Protein AF-A0AAU9N8V1-F1 (afdb_monomer_lite)

Structure (mmCIF, N/CA/C/O backbone):
data_AF-A0AAU9N8V1-F1
#
_entry.id   AF-A0AAU9N8V1-F1
#
loop_
_atom_site.group_PDB
_atom_site.id
_atom_site.type_symbol
_atom_site.label_atom_id
_atom_site.label_alt_id
_atom_site.label_comp_id
_atom_site.label_asym_id
_atom_site.label_entity_id
_atom_site.label_seq_id
_atom_site.pdbx_PDB_ins_code
_atom_site.Cartn_x
_atom_site.Cartn_y
_atom_site.Cartn_z
_atom_site.occupancy
_atom_site.B_iso_or_equiv
_atom_site.auth_seq_id
_atom_site.auth_comp_id
_atom_site.auth_asym_id
_atom_site.auth_atom_id
_atom_site.pdbx_PDB_model_num
ATOM 1 N N . MET A 1 1 ? -15.237 7.801 19.801 1.00 72.75 1 MET A N 1
ATOM 2 C CA . MET A 1 1 ? -15.009 6.471 19.192 1.00 72.75 1 MET A CA 1
ATOM 3 C C . MET A 1 1 ? -13.848 5.723 19.853 1.00 72.75 1 MET A C 1
ATOM 5 O O . MET A 1 1 ? -14.133 4.866 20.670 1.00 72.75 1 MET A O 1
ATOM 9 N N . ILE A 1 2 ? -12.569 6.076 19.633 1.00 84.31 2 ILE A N 1
ATOM 10 C CA . ILE A 1 2 ? -11.432 5.323 20.224 1.00 84.31 2 ILE A CA 1
ATOM 11 C C . ILE A 1 2 ? -11.427 5.310 21.767 1.00 84.31 2 ILE A C 1
ATOM 13 O O . ILE A 1 2 ? -11.087 4.303 22.377 1.00 84.31 2 ILE A O 1
ATOM 17 N N . LYS A 1 3 ? -11.853 6.411 22.407 1.00 88.19 3 LYS A N 1
ATOM 18 C CA . LYS A 1 3 ? -11.945 6.519 23.875 1.00 88.19 3 LYS A CA 1
ATOM 19 C C . LYS A 1 3 ? -12.946 5.534 24.483 1.00 88.19 3 LYS A C 1
ATOM 21 O O . LYS A 1 3 ? -12.700 5.045 25.574 1.00 88.19 3 LYS A O 1
ATOM 26 N N . GLU A 1 4 ? -14.030 5.228 23.776 1.00 91.50 4 GLU A N 1
ATOM 27 C CA . GLU A 1 4 ? -15.047 4.283 24.253 1.00 91.50 4 GLU A CA 1
ATOM 28 C C . GLU A 1 4 ? -14.602 2.834 24.053 1.00 91.50 4 GLU A C 1
ATOM 30 O O . GLU A 1 4 ? -14.812 2.000 24.925 1.00 91.50 4 GLU A O 1
ATOM 35 N N . ILE A 1 5 ? -13.896 2.549 22.955 1.00 92.12 5 ILE A N 1
ATOM 36 C CA . ILE A 1 5 ? -13.318 1.224 22.686 1.00 92.12 5 ILE A CA 1
ATOM 37 C C . ILE A 1 5 ? -12.296 0.850 23.771 1.00 92.12 5 ILE A C 1
ATOM 39 O O . ILE A 1 5 ? -12.266 -0.286 24.232 1.00 92.12 5 ILE A O 1
ATOM 43 N N . ARG A 1 6 ? -11.515 1.827 24.255 1.00 92.19 6 ARG A N 1
ATOM 44 C CA . ARG A 1 6 ? -10.516 1.626 25.319 1.00 92.19 6 ARG A CA 1
ATOM 45 C C . ARG A 1 6 ? -11.086 1.288 26.697 1.00 92.19 6 ARG A C 1
ATOM 47 O O . ARG A 1 6 ? -10.332 0.838 27.550 1.00 92.19 6 ARG A O 1
ATOM 54 N N . LYS A 1 7 ? -12.381 1.511 26.930 1.00 95.75 7 LYS A N 1
ATOM 55 C CA . LYS A 1 7 ? -13.043 1.161 28.200 1.00 95.75 7 LYS A CA 1
ATOM 56 C C . LYS A 1 7 ? -13.488 -0.303 28.245 1.00 95.75 7 LYS A C 1
ATOM 58 O O . LYS A 1 7 ? -13.952 -0.764 29.282 1.00 95.75 7 LYS A O 1
ATOM 63 N N . LYS A 1 8 ? -13.403 -1.019 27.120 1.00 93.38 8 LYS A N 1
ATOM 64 C CA . LYS A 1 8 ? -13.840 -2.411 27.000 1.00 93.38 8 LYS A CA 1
ATOM 65 C C . LYS A 1 8 ? -12.745 -3.371 27.476 1.00 93.38 8 LYS A C 1
ATOM 67 O O . LYS A 1 8 ? -11.570 -2.997 27.472 1.00 93.38 8 LYS A O 1
ATOM 72 N N . PRO A 1 9 ? -13.103 -4.616 27.844 1.00 97.75 9 PRO A N 1
ATOM 73 C CA . PRO A 1 9 ? -12.123 -5.661 28.117 1.00 97.75 9 PRO A CA 1
ATOM 74 C C . PRO A 1 9 ? -11.102 -5.785 26.983 1.00 97.75 9 PRO A C 1
ATOM 76 O O . PRO A 1 9 ? -11.443 -5.585 25.816 1.00 97.75 9 PRO A O 1
ATOM 79 N N . LEU A 1 10 ? -9.860 -6.139 27.329 1.00 96.44 10 LEU A N 1
ATOM 80 C CA . LEU A 1 10 ? -8.716 -6.129 26.410 1.00 96.44 10 LEU A CA 1
ATOM 81 C C . LEU A 1 10 ? -9.009 -6.842 25.083 1.00 96.44 10 LEU A C 1
ATOM 83 O O . LEU A 1 10 ? -8.753 -6.283 24.020 1.00 96.44 10 LEU A O 1
ATOM 87 N N . LEU A 1 11 ? -9.599 -8.039 25.145 1.00 97.75 11 LEU A N 1
ATOM 88 C CA . LEU A 1 11 ? -9.917 -8.825 23.954 1.00 97.75 11 LEU A CA 1
ATOM 89 C C . LEU A 1 11 ? -10.934 -8.112 23.047 1.00 97.75 11 LEU A C 1
ATOM 91 O O . LEU A 1 11 ? -10.700 -7.967 21.850 1.00 97.75 11 LEU A O 1
ATOM 95 N N . THR A 1 12 ? -12.026 -7.602 23.619 1.00 97.06 12 THR A N 1
ATOM 96 C CA . THR A 1 12 ? -13.062 -6.863 22.881 1.00 97.06 12 THR A CA 1
ATOM 97 C C . THR A 1 12 ? -12.522 -5.557 22.298 1.00 97.06 12 THR A C 1
ATOM 99 O O . THR A 1 12 ? -12.824 -5.213 21.158 1.00 97.06 12 THR A O 1
ATOM 102 N N . MET A 1 13 ? -11.695 -4.836 23.058 1.00 97.12 13 MET A N 1
ATOM 103 C CA . MET A 1 13 ? -11.033 -3.613 22.604 1.00 97.12 13 MET A CA 1
ATOM 104 C C . MET A 1 13 ? -10.154 -3.884 21.376 1.00 97.12 13 MET A C 1
ATOM 106 O O . MET A 1 13 ? -10.231 -3.143 20.396 1.00 97.12 13 MET A O 1
ATOM 110 N N . LEU A 1 14 ? -9.321 -4.928 21.422 1.00 97.12 14 LEU A N 1
ATOM 111 C CA . LEU A 1 14 ? -8.422 -5.279 20.320 1.00 97.12 14 LEU A CA 1
ATOM 112 C C . LEU A 1 14 ? -9.196 -5.690 19.067 1.00 97.12 14 LEU A C 1
ATOM 114 O O . LEU A 1 14 ? -8.862 -5.232 17.974 1.00 97.12 14 LEU A O 1
ATOM 118 N N . GLU A 1 15 ? -10.256 -6.482 19.223 1.00 97.12 15 GLU A N 1
ATOM 119 C CA . GLU A 1 15 ? -11.069 -6.916 18.087 1.00 97.12 15 GLU A CA 1
ATOM 120 C C . GLU A 1 15 ? -11.808 -5.742 17.429 1.00 97.12 15 GLU A C 1
ATOM 122 O O . GLU A 1 15 ? -11.831 -5.613 16.205 1.00 97.12 15 GLU A O 1
ATOM 127 N N . GLU A 1 16 ? -12.333 -4.804 18.218 1.00 96.25 16 GLU A N 1
ATOM 128 C CA . GLU A 1 16 ? -12.962 -3.602 17.668 1.00 96.25 16 GLU A CA 1
ATOM 129 C C . GLU A 1 16 ? -11.964 -2.674 16.970 1.00 96.25 16 GLU A C 1
ATOM 131 O O . GLU A 1 16 ? -12.286 -2.108 15.921 1.00 96.25 16 GLU A O 1
ATOM 136 N N . ILE A 1 17 ? -10.742 -2.538 17.499 1.00 95.56 17 ILE A N 1
ATOM 137 C CA . ILE A 1 17 ? -9.666 -1.803 16.821 1.00 95.56 17 ILE A CA 1
ATOM 138 C C . ILE A 1 17 ? -9.321 -2.485 15.494 1.00 95.56 17 ILE A C 1
ATOM 140 O O . ILE A 1 17 ? -9.202 -1.793 14.480 1.00 95.56 17 ILE A O 1
ATOM 144 N N . ARG A 1 18 ? -9.212 -3.820 15.472 1.00 96.31 18 ARG A N 1
ATOM 145 C CA . ARG A 1 18 ? -8.947 -4.598 14.254 1.00 96.31 18 ARG A CA 1
ATOM 146 C C . ARG A 1 18 ? -10.000 -4.316 13.186 1.00 96.31 18 ARG A C 1
ATOM 148 O O . ARG A 1 18 ? -9.649 -3.908 12.081 1.00 96.31 18 ARG A O 1
ATOM 155 N N . ILE A 1 19 ? -11.282 -4.441 13.532 1.00 96.00 19 ILE A N 1
ATOM 156 C CA . ILE A 1 19 ? -12.402 -4.181 12.614 1.00 96.00 19 ILE A CA 1
ATOM 157 C C . ILE A 1 19 ? -12.381 -2.731 12.115 1.00 96.00 19 ILE A C 1
ATOM 159 O O . ILE A 1 19 ? -12.594 -2.479 10.927 1.00 96.00 19 ILE A O 1
ATOM 163 N N . LEU A 1 20 ? -12.113 -1.767 12.998 1.00 95.00 20 LEU A N 1
ATOM 164 C CA . LEU A 1 20 ? -12.042 -0.352 12.640 1.00 95.00 20 LEU A CA 1
ATOM 165 C C . LEU A 1 20 ? -10.925 -0.087 11.626 1.00 95.00 20 LEU A C 1
ATOM 167 O O . LEU A 1 20 ? -11.154 0.611 10.637 1.00 95.00 20 LEU A O 1
ATOM 171 N N . LEU A 1 21 ? -9.741 -0.664 11.842 1.00 95.75 21 LEU A N 1
ATOM 172 C CA . LEU A 1 21 ? -8.620 -0.550 10.911 1.00 95.75 21 LEU A CA 1
ATOM 173 C C . LEU A 1 21 ? -8.931 -1.223 9.575 1.00 95.75 21 LEU A C 1
ATOM 175 O O . LEU A 1 21 ? -8.723 -0.603 8.537 1.00 95.75 21 LEU A O 1
ATOM 179 N N . MET A 1 22 ? -9.503 -2.430 9.586 1.00 97.38 22 MET A N 1
ATOM 180 C CA . MET A 1 22 ? -9.900 -3.132 8.361 1.00 97.38 22 MET A CA 1
ATOM 181 C C . MET A 1 22 ? -10.889 -2.307 7.530 1.00 97.38 22 MET A C 1
ATOM 183 O O . MET A 1 22 ? -10.673 -2.109 6.337 1.00 97.38 22 MET A O 1
ATOM 187 N N . LYS A 1 23 ? -11.936 -1.755 8.159 1.00 97.00 23 LYS A N 1
ATOM 188 C CA . LYS A 1 23 ? -12.903 -0.880 7.476 1.00 97.00 23 LYS A CA 1
ATOM 189 C C . LYS A 1 23 ? -12.233 0.375 6.931 1.00 97.00 23 LYS A C 1
ATOM 191 O O . LYS A 1 23 ? -12.469 0.750 5.785 1.00 97.00 23 LYS A O 1
ATOM 196 N N . ARG A 1 24 ? -11.378 1.018 7.731 1.00 96.50 24 ARG A N 1
ATOM 197 C CA . ARG A 1 24 ? -10.637 2.208 7.305 1.00 96.50 24 ARG A CA 1
ATOM 198 C C . ARG A 1 24 ? -9.7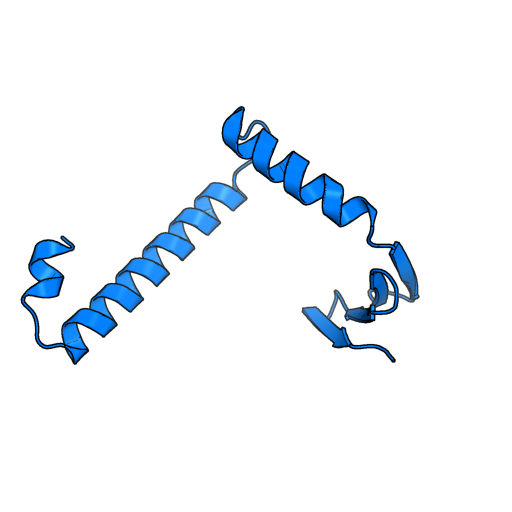82 1.915 6.075 1.00 96.50 24 ARG A C 1
ATOM 200 O O . ARG A 1 24 ? -9.862 2.674 5.115 1.00 96.50 24 ARG A O 1
ATOM 207 N N . PHE A 1 25 ? -9.005 0.836 6.091 1.00 96.31 25 PHE A N 1
ATOM 208 C CA . PHE A 1 25 ? -8.152 0.456 4.967 1.00 96.31 25 PHE A CA 1
ATOM 209 C C . PHE A 1 25 ? -8.961 0.106 3.726 1.00 96.31 25 PHE A C 1
ATOM 211 O O . PHE A 1 25 ? -8.612 0.556 2.640 1.00 96.31 25 PHE A O 1
ATOM 218 N N . TYR A 1 26 ? -10.074 -0.608 3.884 1.00 96.94 26 TYR A N 1
ATOM 219 C CA . TYR A 1 26 ? -10.979 -0.901 2.779 1.00 96.94 26 TYR A CA 1
ATOM 220 C C . TYR A 1 26 ? -11.502 0.379 2.111 1.00 96.94 26 TYR A C 1
ATOM 222 O O . TYR A 1 26 ? -11.369 0.546 0.900 1.00 96.94 26 TYR A O 1
ATOM 230 N N . HIS A 1 27 ? -12.029 1.324 2.896 1.00 96.31 27 HIS A N 1
ATOM 231 C CA . HIS A 1 27 ? -12.521 2.595 2.361 1.00 96.31 27 HIS A CA 1
ATOM 232 C C . HIS A 1 27 ? -11.404 3.439 1.741 1.00 96.31 27 HIS A C 1
ATOM 234 O O . HIS A 1 27 ? -11.584 3.981 0.656 1.00 96.31 27 HIS A O 1
ATOM 240 N N . GLN A 1 28 ? -10.239 3.524 2.389 1.00 93.62 28 GLN A N 1
ATOM 241 C CA . GLN A 1 28 ? -9.088 4.237 1.831 1.00 93.62 28 GLN A CA 1
ATOM 242 C C . GLN A 1 28 ? -8.633 3.624 0.503 1.00 93.62 28 GLN A C 1
ATOM 244 O O . GLN A 1 28 ? -8.367 4.366 -0.436 1.00 93.62 28 GLN A O 1
ATOM 249 N N . GLY A 1 29 ? -8.594 2.293 0.400 1.00 92.06 29 GLY A N 1
ATOM 250 C CA . GLY A 1 29 ? -8.267 1.590 -0.839 1.00 92.06 29 GLY A CA 1
ATOM 251 C C . GLY A 1 29 ? -9.264 1.893 -1.957 1.00 92.06 29 GLY A C 1
ATOM 252 O O . GLY A 1 29 ? -8.852 2.190 -3.077 1.00 92.06 29 GLY A O 1
ATOM 253 N N . GLN A 1 30 ? -10.565 1.909 -1.650 1.00 94.62 30 GLN A N 1
ATOM 254 C CA . GLN A 1 30 ? -11.581 2.312 -2.625 1.00 94.62 30 GLN A CA 1
ATOM 255 C C . GLN A 1 30 ? -11.398 3.756 -3.101 1.00 94.62 30 GLN A C 1
ATOM 257 O O . GLN A 1 30 ? -11.489 4.011 -4.299 1.00 94.62 30 GLN A O 1
ATOM 262 N N . GLU A 1 31 ? -11.120 4.699 -2.202 1.00 89.62 31 GLU A N 1
ATOM 263 C CA . GLU A 1 31 ? -10.905 6.098 -2.587 1.00 89.62 31 GLU A CA 1
ATOM 264 C C . GLU A 1 31 ? -9.648 6.266 -3.446 1.00 89.62 31 GLU A C 1
ATOM 266 O O . GLU A 1 31 ? -9.712 6.893 -4.501 1.00 89.62 31 GLU A O 1
ATOM 271 N N . VAL A 1 32 ? -8.535 5.640 -3.054 1.00 86.12 32 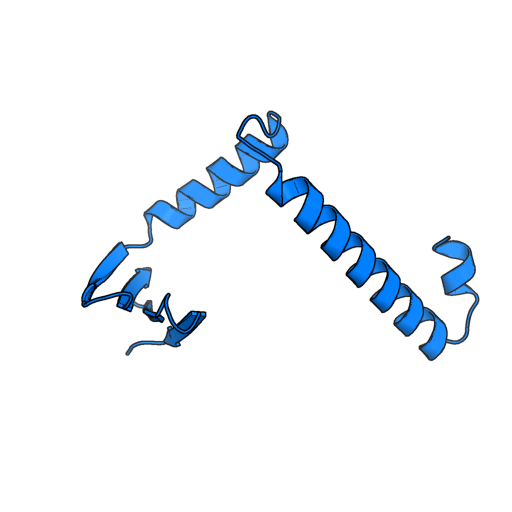VAL A N 1
ATOM 272 C CA . VAL A 1 32 ? -7.281 5.670 -3.822 1.00 86.12 32 VAL A CA 1
ATOM 273 C C . VAL A 1 32 ? -7.455 5.037 -5.203 1.00 86.12 32 VAL A C 1
ATOM 275 O O . VAL A 1 32 ? -6.925 5.561 -6.177 1.00 86.12 32 VAL A O 1
ATOM 278 N N . SER A 1 33 ? -8.247 3.967 -5.332 1.00 86.81 33 SER A N 1
ATOM 279 C CA . SER A 1 33 ? -8.503 3.324 -6.633 1.00 86.81 33 SER A CA 1
ATOM 280 C C . SER A 1 33 ? -9.186 4.244 -7.655 1.00 86.81 33 SER A C 1
ATOM 282 O O . SER A 1 33 ? -9.078 4.022 -8.860 1.00 86.81 33 SER A O 1
ATOM 284 N N . LYS A 1 34 ? -9.874 5.297 -7.190 1.00 88.12 34 LYS A N 1
ATOM 285 C CA . LYS A 1 34 ? -10.534 6.293 -8.046 1.00 88.12 34 LYS A CA 1
ATOM 286 C C . LYS A 1 34 ? -9.578 7.384 -8.525 1.00 88.12 34 LYS A C 1
ATOM 288 O O . LYS A 1 34 ? -9.943 8.159 -9.409 1.00 88.12 34 LYS A O 1
ATOM 293 N N . TRP A 1 35 ? -8.386 7.494 -7.939 1.00 85.62 35 TRP A N 1
ATOM 294 C CA . TRP A 1 35 ? -7.447 8.558 -8.271 1.00 85.62 35 TRP A CA 1
ATOM 295 C C . TRP A 1 35 ? -6.931 8.382 -9.704 1.00 85.62 35 TRP A C 1
ATOM 297 O O . TRP A 1 35 ? -6.420 7.328 -10.071 1.00 85.62 35 TRP A O 1
ATOM 307 N N . ARG A 1 36 ? -7.061 9.430 -10.526 1.00 80.56 36 ARG A N 1
ATOM 308 C CA . ARG A 1 36 ? -6.653 9.441 -11.945 1.00 80.56 36 ARG A CA 1
ATOM 309 C C . ARG A 1 36 ? -5.523 10.445 -12.221 1.00 80.56 36 ARG A C 1
ATOM 311 O O . ARG A 1 36 ? -5.477 11.050 -13.285 1.00 80.56 36 ARG A O 1
ATOM 318 N N . GLY A 1 37 ? -4.625 10.621 -11.250 1.00 72.62 37 GLY A N 1
ATOM 319 C CA . GLY A 1 37 ? -3.592 11.662 -11.251 1.00 72.62 37 GLY A CA 1
ATOM 320 C C . GLY A 1 37 ? -4.036 12.934 -10.521 1.00 72.62 37 GLY A C 1
ATOM 321 O O . GLY A 1 37 ? -5.230 13.188 -10.384 1.00 72.62 37 GLY A O 1
ATOM 322 N N . ASN A 1 38 ? -3.058 13.713 -10.041 1.00 71.19 38 ASN A N 1
ATOM 323 C CA . ASN A 1 38 ? -3.197 14.851 -9.114 1.00 71.19 38 ASN A CA 1
ATOM 324 C C . ASN A 1 38 ? -3.501 14.455 -7.654 1.00 71.19 38 ASN A C 1
ATOM 326 O O . ASN A 1 38 ? -4.591 14.665 -7.127 1.00 71.19 38 ASN A O 1
ATOM 330 N N . TYR A 1 39 ? -2.489 13.903 -6.982 1.00 79.88 39 TYR A N 1
ATOM 331 C CA . TYR A 1 39 ? -2.569 13.445 -5.590 1.00 79.88 39 TYR A CA 1
ATOM 332 C C . TYR A 1 39 ? -2.353 14.572 -4.560 1.00 79.88 39 TYR A C 1
ATOM 334 O O . TYR A 1 39 ? -2.323 14.332 -3.356 1.00 79.88 39 TYR A O 1
ATOM 342 N N . GLY A 1 40 ? -2.179 15.814 -5.017 1.0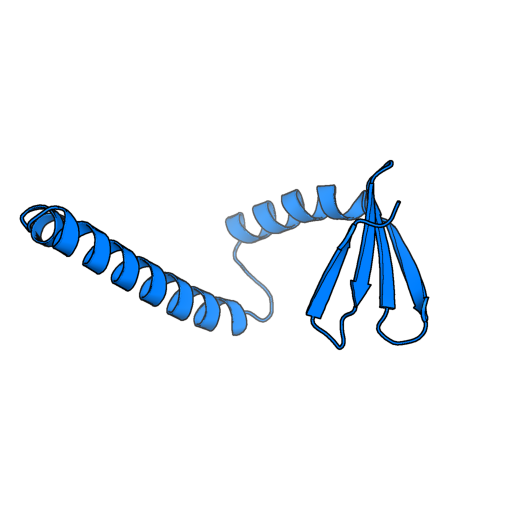0 84.50 40 GLY A N 1
ATOM 343 C CA . GLY A 1 40 ? -1.687 16.914 -4.194 1.00 84.50 40 GLY A CA 1
ATOM 344 C C . GLY A 1 40 ? -0.175 16.821 -3.923 1.00 84.50 40 GLY A C 1
ATOM 345 O O . GLY A 1 40 ? 0.426 15.747 -4.021 1.00 84.50 40 GLY A O 1
ATOM 346 N N . PRO A 1 41 ? 0.468 17.947 -3.567 1.00 88.38 41 PRO A N 1
ATOM 347 C CA . PRO A 1 41 ? 1.927 18.066 -3.570 1.00 88.38 41 PRO A CA 1
ATOM 348 C C . PRO A 1 41 ? 2.610 17.097 -2.597 1.00 88.38 41 PRO A C 1
ATOM 350 O O . PRO A 1 41 ? 3.598 16.465 -2.945 1.00 88.38 41 PRO A O 1
ATOM 353 N N . ASN A 1 42 ? 2.052 16.905 -1.400 1.00 91.06 42 ASN A N 1
ATOM 354 C CA . ASN A 1 42 ? 2.666 16.047 -0.380 1.00 91.06 42 ASN A CA 1
ATOM 355 C C . ASN A 1 42 ? 2.607 14.555 -0.724 1.00 91.06 42 ASN A C 1
ATOM 357 O O . ASN A 1 42 ? 3.516 13.805 -0.375 1.00 91.06 42 ASN A O 1
ATOM 361 N N . ILE A 1 43 ? 1.523 14.105 -1.361 1.00 87.62 43 ILE A N 1
ATOM 362 C CA . ILE A 1 43 ? 1.402 12.702 -1.765 1.00 87.62 43 ILE A CA 1
ATOM 363 C C . ILE A 1 43 ? 2.271 12.457 -2.994 1.00 87.62 43 ILE A C 1
ATOM 365 O O . ILE A 1 43 ? 2.966 11.447 -3.034 1.00 87.62 43 ILE A O 1
ATOM 369 N N . GLN A 1 44 ? 2.300 13.402 -3.939 1.00 88.38 44 GLN A N 1
ATOM 370 C CA . GLN A 1 44 ? 3.194 13.328 -5.089 1.00 88.38 44 GLN A CA 1
ATOM 371 C C . GLN A 1 44 ? 4.660 13.228 -4.651 1.00 88.38 44 GLN A C 1
ATOM 373 O O . GLN A 1 44 ? 5.344 12.314 -5.087 1.00 88.38 44 GLN A O 1
ATOM 378 N N . LEU A 1 45 ? 5.109 14.063 -3.705 1.00 91.50 45 LEU A N 1
ATOM 379 C CA . LEU A 1 45 ? 6.473 13.995 -3.167 1.00 91.50 45 LEU A CA 1
ATOM 380 C C . LEU A 1 45 ? 6.825 12.609 -2.607 1.00 91.50 45 LEU A C 1
ATOM 382 O O . LEU A 1 45 ? 7.907 12.100 -2.878 1.00 91.50 45 LEU A O 1
ATOM 386 N N . LYS A 1 46 ? 5.908 11.972 -1.869 1.00 90.00 46 LYS A N 1
ATOM 387 C CA . LYS A 1 46 ? 6.125 10.615 -1.338 1.00 90.00 46 LYS A CA 1
ATOM 388 C C . LYS A 1 46 ? 6.177 9.554 -2.434 1.00 90.00 46 LYS A C 1
ATOM 390 O O . LYS A 1 46 ? 6.974 8.625 -2.339 1.00 90.00 46 LYS A O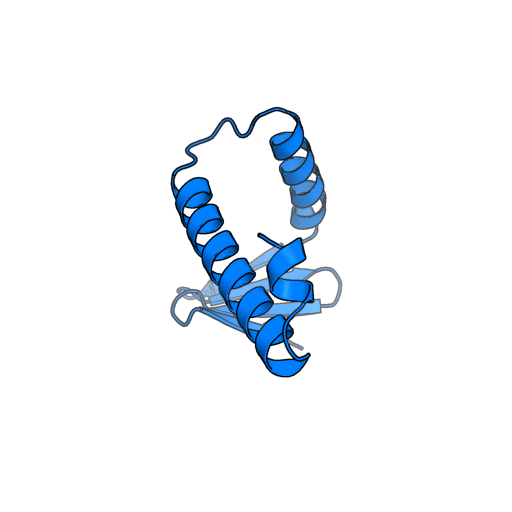 1
ATOM 395 N N . ILE A 1 47 ? 5.323 9.674 -3.450 1.00 87.31 47 ILE A N 1
ATOM 396 C CA . ILE A 1 47 ? 5.342 8.779 -4.614 1.00 87.31 47 ILE A CA 1
ATOM 397 C C . ILE A 1 47 ? 6.663 8.942 -5.370 1.00 87.31 47 ILE A C 1
ATOM 399 O O . ILE A 1 47 ? 7.280 7.944 -5.726 1.00 87.31 47 ILE A O 1
ATOM 403 N N . ASP A 1 48 ? 7.127 10.176 -5.558 1.00 88.69 48 ASP A N 1
ATOM 404 C CA . ASP A 1 48 ? 8.380 10.472 -6.251 1.00 88.69 48 ASP A CA 1
ATOM 405 C C . ASP A 1 48 ? 9.593 9.965 -5.460 1.00 88.69 48 ASP A C 1
ATOM 407 O O . ASP A 1 48 ? 10.521 9.408 -6.044 1.00 88.69 48 ASP A O 1
ATOM 411 N N . GLU A 1 49 ? 9.594 10.114 -4.131 1.00 90.50 49 GLU A N 1
ATOM 412 C CA . GLU A 1 49 ? 10.610 9.519 -3.257 1.00 90.50 49 GLU A CA 1
ATOM 413 C C . GLU A 1 49 ? 10.641 7.997 -3.383 1.00 90.50 49 GLU A C 1
ATOM 415 O O . GLU A 1 49 ? 11.708 7.437 -3.616 1.00 90.50 49 GLU A O 1
ATOM 420 N N . PHE A 1 50 ? 9.484 7.336 -3.328 1.00 86.19 50 PHE A N 1
ATOM 421 C CA . PHE A 1 50 ? 9.397 5.889 -3.526 1.00 86.19 50 PHE A CA 1
ATOM 422 C C . PHE A 1 50 ? 9.862 5.468 -4.932 1.00 86.19 50 PHE A C 1
ATOM 424 O O . PHE A 1 50 ? 10.590 4.489 -5.098 1.00 86.19 50 PHE A O 1
ATOM 431 N N . GLY A 1 51 ? 9.509 6.244 -5.959 1.00 86.00 51 GLY A N 1
ATOM 432 C CA . GLY A 1 51 ? 9.932 6.017 -7.340 1.00 86.00 51 GLY A CA 1
ATOM 433 C C . GLY A 1 51 ? 11.451 6.094 -7.538 1.00 86.00 51 GLY A C 1
ATOM 434 O O . GLY A 1 51 ? 11.996 5.378 -8.382 1.00 86.00 51 GLY A O 1
ATOM 435 N N . LYS A 1 52 ? 12.170 6.895 -6.735 1.00 87.94 52 LYS A N 1
ATOM 436 C CA . LYS A 1 52 ? 13.646 6.931 -6.759 1.00 87.94 52 LYS A CA 1
ATOM 437 C C . LYS A 1 52 ? 14.271 5.604 -6.342 1.00 87.94 52 LYS A C 1
ATOM 439 O O . LYS A 1 52 ? 15.368 5.316 -6.807 1.00 87.94 52 LYS A O 1
ATOM 444 N N . ASP A 1 53 ? 13.611 4.805 -5.516 1.00 82.62 53 ASP A N 1
ATOM 445 C CA . ASP A 1 53 ? 14.116 3.481 -5.147 1.00 82.62 53 ASP A CA 1
ATOM 446 C C . ASP A 1 53 ? 13.724 2.439 -6.196 1.00 82.62 53 ASP A C 1
ATOM 448 O O . ASP A 1 53 ? 14.511 1.546 -6.510 1.00 82.62 53 ASP A O 1
ATOM 452 N N . MET A 1 54 ? 12.556 2.598 -6.832 1.00 81.56 54 MET A N 1
ATOM 453 C CA . MET A 1 54 ? 12.116 1.715 -7.919 1.00 81.56 54 MET A CA 1
ATOM 454 C C . MET A 1 54 ? 13.084 1.703 -9.107 1.00 81.56 54 MET A C 1
ATOM 456 O O . MET A 1 54 ? 13.242 0.663 -9.735 1.00 81.56 54 MET A O 1
ATOM 460 N N . ARG A 1 55 ? 13.797 2.803 -9.392 1.00 79.81 55 ARG A N 1
ATOM 461 C CA . ARG A 1 55 ? 14.796 2.845 -10.485 1.00 79.81 55 ARG A CA 1
ATOM 462 C C . ARG A 1 55 ? 15.977 1.884 -10.296 1.00 79.81 55 ARG A C 1
ATOM 464 O O . ARG A 1 55 ? 16.709 1.635 -11.245 1.00 79.81 55 ARG A O 1
ATOM 471 N N . LEU A 1 56 ? 16.209 1.412 -9.070 1.00 85.94 56 LEU A N 1
ATOM 472 C CA . LEU A 1 56 ? 17.260 0.440 -8.758 1.00 85.94 56 LEU A CA 1
ATOM 473 C C . LEU A 1 56 ? 16.825 -0.996 -9.077 1.00 85.94 56 LEU A C 1
ATOM 475 O O . LEU A 1 56 ? 17.655 -1.904 -9.085 1.00 85.94 56 LEU A O 1
ATOM 479 N N . TRP A 1 57 ? 15.532 -1.204 -9.326 1.00 89.25 57 TRP A N 1
ATOM 480 C CA . TRP A 1 57 ? 14.992 -2.488 -9.728 1.00 89.25 57 TRP A CA 1
ATOM 481 C C . TRP A 1 57 ? 15.122 -2.667 -11.236 1.00 89.25 57 TRP A C 1
ATOM 483 O O . TRP A 1 57 ? 14.761 -1.791 -12.018 1.00 89.25 57 TRP A O 1
ATOM 493 N N . THR A 1 58 ? 15.613 -3.831 -11.647 1.00 89.62 58 THR A N 1
ATOM 494 C CA . THR A 1 58 ? 15.648 -4.244 -13.054 1.00 89.62 58 THR A CA 1
ATOM 495 C C . THR A 1 58 ? 14.635 -5.358 -13.266 1.00 89.62 58 THR A C 1
ATOM 497 O O . THR A 1 58 ? 14.579 -6.287 -12.466 1.00 89.62 58 THR A O 1
ATOM 500 N N . MET A 1 59 ? 13.838 -5.277 -14.329 1.00 89.88 59 MET A N 1
ATOM 501 C CA . MET A 1 59 ? 12.832 -6.280 -14.680 1.00 89.88 59 MET A CA 1
ATOM 502 C C . MET A 1 59 ? 13.209 -6.925 -16.010 1.00 89.88 59 MET A C 1
ATOM 504 O O . MET A 1 59 ? 13.356 -6.234 -17.018 1.00 89.88 59 MET A O 1
ATOM 508 N N . VAL A 1 60 ? 13.366 -8.245 -16.006 1.00 91.00 60 VAL A N 1
ATOM 509 C CA . VAL A 1 60 ? 13.721 -9.047 -17.176 1.00 91.00 60 VAL A CA 1
ATOM 510 C C . VAL A 1 60 ? 12.536 -9.955 -17.516 1.00 91.00 60 VAL A C 1
ATOM 512 O O . VAL A 1 60 ? 12.111 -10.736 -16.664 1.00 91.00 60 VAL A O 1
ATOM 515 N N . PRO A 1 61 ? 11.960 -9.867 -18.727 1.00 90.56 61 PRO A N 1
ATOM 516 C CA . PRO A 1 61 ? 10.883 -10.760 -19.135 1.00 90.56 61 PRO A CA 1
ATOM 517 C C . PRO A 1 61 ? 11.412 -12.186 -19.318 1.00 90.56 61 PRO A C 1
ATOM 519 O O . PRO A 1 61 ? 12.369 -12.409 -20.057 1.00 90.56 61 PRO A O 1
ATOM 522 N N . SER A 1 62 ? 10.761 -13.153 -18.671 1.00 86.94 62 SER A N 1
ATOM 523 C CA . SER A 1 62 ? 11.093 -14.583 -18.772 1.00 86.94 62 SER A CA 1
ATOM 524 C C . SER A 1 62 ? 10.088 -15.367 -19.630 1.00 86.94 62 SER A C 1
ATOM 526 O O . SER A 1 62 ? 10.229 -16.579 -19.784 1.00 86.94 62 SER A O 1
ATOM 528 N N . GLY A 1 63 ? 9.101 -14.675 -20.212 1.00 86.31 63 GLY A N 1
ATOM 529 C CA . GLY A 1 63 ? 8.074 -15.223 -21.101 1.00 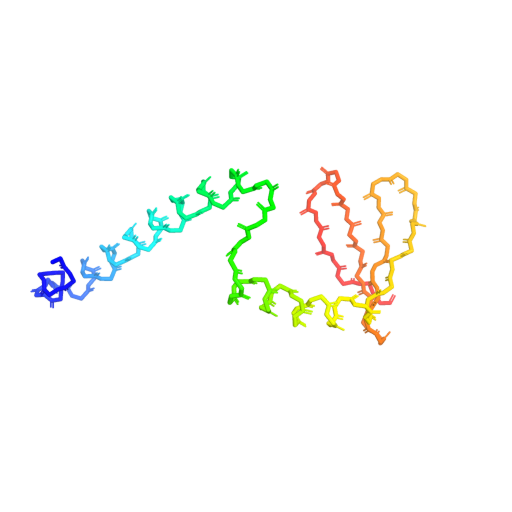86.31 63 GLY A CA 1
ATOM 530 C C . GLY A 1 63 ? 6.675 -15.204 -20.478 1.00 86.31 63 GLY A C 1
ATOM 531 O O . GLY A 1 63 ? 6.506 -15.475 -19.291 1.00 86.31 63 GLY A O 1
ATOM 532 N N . GLY A 1 64 ? 5.659 -14.890 -21.290 1.00 90.50 64 GLY A N 1
ATOM 533 C CA . GLY A 1 64 ? 4.283 -14.723 -20.810 1.00 90.50 64 GLY A CA 1
ATOM 534 C C . GLY A 1 64 ? 4.178 -13.643 -19.727 1.00 90.50 64 GLY A C 1
ATOM 535 O O . GLY A 1 64 ? 4.779 -12.579 -19.860 1.00 90.50 64 GLY A O 1
ATOM 536 N N . ASP A 1 65 ? 3.458 -13.957 -18.650 1.00 92.56 65 ASP A N 1
ATOM 537 C CA . ASP A 1 65 ? 3.246 -13.083 -17.485 1.00 92.56 65 ASP A CA 1
ATOM 538 C C . ASP A 1 65 ? 4.318 -13.252 -16.388 1.00 92.56 65 ASP A C 1
ATOM 540 O O . ASP A 1 65 ? 4.124 -12.825 -15.246 1.00 92.56 65 ASP A O 1
ATOM 544 N N . VAL A 1 66 ? 5.449 -13.886 -16.720 1.00 93.38 66 VAL A N 1
ATOM 545 C CA . VAL A 1 66 ? 6.538 -14.184 -15.784 1.00 93.38 66 VAL A CA 1
ATOM 546 C C . VAL A 1 66 ? 7.730 -13.262 -16.016 1.00 93.38 66 VAL A C 1
ATOM 548 O O . VAL A 1 66 ? 8.248 -13.124 -17.130 1.00 93.38 66 VAL A O 1
ATOM 551 N N . PHE A 1 67 ? 8.211 -12.677 -14.924 1.00 93.19 67 PHE A N 1
ATOM 552 C CA . PHE A 1 67 ? 9.306 -11.721 -14.908 1.00 93.19 67 PHE A CA 1
ATOM 553 C C . PHE A 1 67 ? 10.294 -12.051 -13.801 1.00 93.19 67 PHE A C 1
ATOM 555 O O . PHE A 1 67 ? 9.912 -12.416 -12.691 1.00 93.19 67 PHE A O 1
ATOM 562 N N . GLU A 1 68 ? 11.571 -11.854 -14.085 1.00 92.81 68 GLU A N 1
ATOM 563 C CA . GLU A 1 68 ? 12.604 -11.809 -13.067 1.00 92.81 68 GLU A CA 1
ATOM 564 C C . GLU A 1 68 ? 12.847 -10.348 -12.680 1.00 92.81 68 GLU A C 1
ATOM 566 O O . GLU A 1 68 ? 13.236 -9.525 -13.510 1.00 92.81 68 GLU A O 1
ATOM 571 N N . THR A 1 69 ? 12.601 -10.003 -11.420 1.00 92.38 69 THR A N 1
ATOM 572 C CA . THR A 1 69 ? 12.907 -8.684 -10.868 1.00 92.38 69 THR A CA 1
ATOM 573 C C . THR A 1 69 ? 14.146 -8.769 -9.989 1.00 92.38 69 THR A C 1
ATOM 575 O O . THR A 1 69 ? 14.268 -9.638 -9.129 1.00 92.38 69 THR A O 1
ATOM 578 N N . ARG A 1 70 ? 15.104 -7.871 -10.212 1.00 90.56 70 ARG A N 1
ATOM 579 C CA . ARG A 1 70 ? 16.383 -7.840 -9.499 1.00 90.56 70 ARG A CA 1
ATOM 580 C C . ARG A 1 70 ? 16.586 -6.516 -8.788 1.00 90.56 70 ARG A C 1
ATOM 582 O O . ARG A 1 70 ? 16.366 -5.462 -9.378 1.00 90.56 70 ARG A O 1
ATOM 589 N N . TYR A 1 71 ? 17.081 -6.588 -7.559 1.00 89.38 71 TYR A N 1
ATOM 590 C CA . TYR A 1 71 ? 17.598 -5.458 -6.793 1.00 89.38 71 TYR A CA 1
ATOM 591 C C . TYR A 1 71 ? 18.962 -5.839 -6.212 1.00 89.38 71 TYR A C 1
ATOM 593 O O . TYR A 1 71 ? 19.057 -6.615 -5.256 1.00 89.38 71 TYR A O 1
A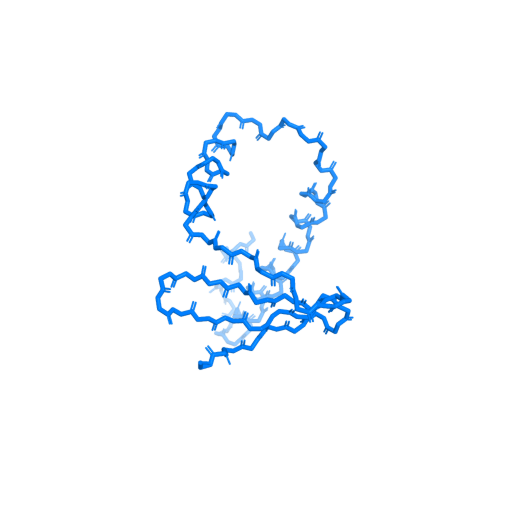TOM 601 N N . GLY A 1 72 ? 20.038 -5.324 -6.811 1.00 85.88 72 GLY A N 1
ATOM 602 C CA . GLY A 1 72 ? 21.397 -5.760 -6.485 1.00 85.88 72 GLY A CA 1
ATOM 603 C C . GLY A 1 72 ? 21.563 -7.271 -6.695 1.00 85.88 72 GLY A C 1
ATOM 604 O O . GLY A 1 72 ? 21.344 -7.770 -7.796 1.00 85.88 72 GLY A O 1
ATOM 605 N N . TYR A 1 73 ? 21.924 -7.995 -5.631 1.00 85.88 73 TYR A N 1
ATOM 606 C CA . TYR A 1 73 ? 22.086 -9.457 -5.644 1.00 85.88 73 TYR A CA 1
ATOM 607 C C . TYR A 1 73 ? 20.797 -10.239 -5.359 1.00 85.88 73 TYR A C 1
ATOM 609 O O . TYR A 1 73 ? 20.805 -11.462 -5.438 1.00 85.88 73 TYR A O 1
ATOM 617 N N . ASN A 1 74 ? 19.698 -9.564 -5.019 1.00 88.88 74 ASN A N 1
ATOM 618 C CA . ASN A 1 74 ? 18.429 -10.230 -4.747 1.00 88.88 74 ASN A CA 1
ATOM 619 C C . ASN A 1 74 ? 17.613 -10.335 -6.034 1.00 88.88 74 ASN A C 1
ATOM 621 O O . ASN A 1 74 ? 17.270 -9.308 -6.625 1.00 88.88 74 ASN A O 1
ATOM 625 N N . GLY A 1 75 ? 17.296 -11.562 -6.442 1.00 91.38 75 GLY A N 1
ATOM 626 C CA . GLY A 1 75 ? 16.388 -11.860 -7.543 1.00 91.38 75 GLY A CA 1
ATOM 627 C C . GLY A 1 75 ? 15.042 -12.362 -7.033 1.00 91.38 75 GLY A C 1
ATOM 628 O O . GLY A 1 75 ? 14.957 -13.047 -6.015 1.00 91.38 75 GLY A O 1
ATOM 629 N N . TYR A 1 76 ? 13.976 -12.037 -7.751 1.00 93.12 76 TYR A N 1
ATOM 630 C CA . TYR A 1 76 ? 12.638 -12.548 -7.497 1.00 93.12 76 TYR A CA 1
ATOM 631 C C . TYR A 1 76 ? 11.982 -12.940 -8.813 1.00 93.12 76 TYR A C 1
ATOM 633 O O . TYR A 1 76 ? 12.012 -12.192 -9.785 1.00 93.12 76 TYR A O 1
ATOM 641 N N . LYS A 1 77 ? 11.344 -14.103 -8.830 1.00 93.81 77 LYS A N 1
ATOM 642 C CA . LYS A 1 77 ? 10.433 -14.512 -9.887 1.00 93.81 77 LYS A CA 1
ATOM 643 C C . LYS A 1 77 ? 9.034 -14.013 -9.542 1.00 93.81 77 LYS A C 1
ATOM 645 O O . LYS A 1 77 ? 8.451 -14.431 -8.538 1.00 93.81 77 LYS A O 1
ATOM 650 N N . VAL A 1 78 ? 8.508 -13.142 -10.388 1.00 94.25 78 VAL A N 1
ATOM 651 C CA . VAL A 1 78 ? 7.162 -12.577 -10.312 1.00 94.25 78 VAL A CA 1
ATOM 652 C C . VAL A 1 78 ? 6.316 -13.195 -11.415 1.00 94.25 78 VAL A C 1
ATOM 654 O O . VAL A 1 78 ? 6.708 -13.174 -12.577 1.00 94.25 78 VAL A O 1
ATOM 657 N N . ASP A 1 79 ? 5.156 -13.730 -11.056 1.00 94.19 79 ASP A N 1
ATOM 658 C CA . ASP A 1 79 ? 4.146 -14.218 -11.993 1.00 94.19 79 ASP A CA 1
ATOM 659 C C . ASP A 1 79 ? 2.864 -13.403 -11.794 1.00 94.19 79 ASP A C 1
ATOM 661 O O . ASP A 1 79 ? 2.224 -13.457 -10.737 1.00 94.19 79 ASP A O 1
ATOM 665 N N . LEU A 1 80 ? 2.518 -12.606 -12.807 1.00 93.69 80 LEU A N 1
ATOM 666 C CA . LEU A 1 80 ? 1.363 -11.714 -12.760 1.00 93.69 80 LEU A CA 1
ATOM 667 C C . LEU A 1 80 ? 0.036 -12.458 -12.945 1.00 93.69 80 LEU A C 1
ATOM 669 O O . LEU A 1 80 ? -0.969 -12.002 -12.407 1.00 93.69 80 LEU A O 1
ATOM 673 N N . ALA A 1 81 ? 0.021 -13.601 -13.637 1.00 93.31 81 ALA A N 1
ATOM 674 C CA . ALA A 1 81 ? -1.194 -14.386 -13.849 1.00 93.31 81 ALA A CA 1
ATOM 675 C C . ALA A 1 81 ? -1.651 -15.062 -12.552 1.00 93.31 81 ALA A C 1
ATOM 677 O O . ALA A 1 81 ? -2.842 -15.114 -12.246 1.00 93.31 81 ALA A O 1
ATOM 678 N N . THR A 1 82 ? -0.694 -15.563 -11.767 1.00 94.56 82 THR A N 1
ATOM 679 C CA . THR A 1 82 ? -0.975 -16.212 -10.478 1.00 94.56 82 THR A CA 1
ATOM 680 C C . THR A 1 82 ? -0.883 -15.261 -9.286 1.00 94.56 82 THR A C 1
ATOM 682 O O . THR A 1 82 ? -1.185 -15.665 -8.164 1.00 94.56 82 THR A O 1
ATOM 685 N N . HIS A 1 83 ? -0.501 -13.999 -9.513 1.00 92.12 83 HIS A N 1
ATOM 686 C CA . HIS A 1 83 ? -0.235 -13.008 -8.469 1.00 92.12 83 HIS A CA 1
ATOM 687 C C . HIS A 1 83 ? 0.777 -13.505 -7.417 1.00 92.12 83 HIS A C 1
ATOM 689 O O . HIS A 1 83 ? 0.611 -13.267 -6.217 1.00 92.12 83 HIS A O 1
ATOM 695 N N . THR A 1 84 ? 1.834 -14.197 -7.854 1.00 94.06 84 THR A N 1
ATOM 696 C CA . THR A 1 84 ? 2.867 -14.741 -6.961 1.00 94.06 84 THR A CA 1
ATOM 697 C C . THR A 1 84 ? 4.217 -14.048 -7.141 1.00 94.06 84 THR A C 1
ATOM 699 O O . THR A 1 84 ? 4.576 -13.581 -8.220 1.00 94.06 84 THR A O 1
ATOM 702 N N . CYS A 1 85 ? 4.978 -13.959 -6.048 1.00 93.19 85 CYS A N 1
ATOM 703 C CA . CYS A 1 85 ? 6.343 -13.443 -6.025 1.00 93.19 85 CYS A CA 1
ATOM 704 C C . CYS A 1 85 ? 7.187 -14.376 -5.155 1.00 93.19 85 CYS A C 1
ATOM 706 O O . CYS A 1 85 ? 6.853 -14.621 -3.995 1.00 93.19 85 CYS A O 1
ATOM 708 N N . THR A 1 86 ? 8.252 -14.929 -5.726 1.00 93.25 86 THR A N 1
ATOM 709 C CA . THR A 1 86 ? 9.117 -15.922 -5.077 1.00 93.25 86 THR A CA 1
ATOM 710 C C . THR A 1 86 ? 10.571 -15.514 -5.226 1.00 93.25 86 THR A C 1
ATOM 712 O O . THR A 1 86 ? 10.956 -14.978 -6.258 1.00 93.25 86 THR A O 1
ATOM 715 N N . TYR A 1 87 ? 11.386 -15.733 -4.196 1.00 88.50 87 TYR A N 1
ATOM 716 C CA . TYR A 1 87 ? 12.818 -15.447 -4.274 1.00 88.50 87 TYR A CA 1
ATOM 717 C C . TYR A 1 87 ? 13.479 -16.369 -5.306 1.00 88.50 87 TYR A C 1
ATOM 719 O O . TYR A 1 87 ? 13.251 -17.579 -5.284 1.00 88.50 87 TYR A O 1
ATOM 727 N N . SER A 1 88 ? 14.278 -15.794 -6.203 1.00 73.69 88 SER A N 1
ATOM 728 C CA . SER A 1 88 ? 15.076 -16.526 -7.185 1.00 73.69 88 SER A CA 1
ATOM 729 C C . SER A 1 88 ? 16.543 -16.436 -6.777 1.00 73.69 88 SER A C 1
ATOM 731 O O . SER A 1 88 ? 17.078 -15.332 -6.670 1.00 73.69 88 SER A O 1
ATOM 733 N N . LEU A 1 89 ? 17.158 -17.596 -6.524 1.00 57.25 89 LEU A N 1
ATOM 734 C CA . LEU A 1 89 ? 18.609 -17.749 -6.352 1.00 57.25 89 LEU A CA 1
ATOM 735 C C . LEU A 1 89 ? 19.351 -17.435 -7.657 1.00 57.25 89 LEU A C 1
ATOM 737 O O . LEU A 1 89 ? 18.824 -17.818 -8.728 1.00 57.25 89 LEU A O 1
#

Radius of gyration: 19.75 Å; chains: 1; bounding box: 37×36×49 Å

pLDDT: mean 89.93, std 6.78, range [57.25, 97.75]

Secondary structure (DSSP, 8-state):
-HHHHTTS-HHHHHHHHHHHHHHHHHHHHHHHHT--S---HHHHHHHHHHHHHHTTEEEEEEETTEEEEEETTEEEEEETTTTEEEEE-

Organism: NCBI:txid75947

Foldseek 3Di:
DLVVLVVDPPVSSVVVVVVVVVVVVVVVVVVVVPDPDDPDDVVVVVVVVVVVQVVQWDWADPDDQWIWIDRPPWIWIARPVVRDIGTDD

Sequence (89 aa):
MIKEIRKKPLLTMLEEIRILLMKRFYHQGQEVSKWRGNYGPNIQLKIDEFGKDMRLWTMVPSGGDVFETRYGYNGYKVDLATHTCTYSL